Protein AF-X1FTD4-F1 (afdb_monomer)

pLDDT: mean 87.64, std 11.33, range [43.62, 97.38]

Solvent-accessible surface area (backbone atoms only — not comparable to full-atom values): 6037 Å² total; per-residue (Å²): 109,68,73,53,49,55,62,78,41,63,95,57,53,76,40,67,65,36,72,59,92,88,45,71,39,54,29,30,38,70,86,38,36,38,41,38,75,42,74,44,46,62,46,73,68,55,50,53,51,52,52,54,50,49,65,62,49,68,80,49,96,44,37,36,36,38,39,41,34,69,57,65,35,68,69,57,49,52,51,48,54,51,49,34,49,74,71,70,28,38,66,96,76,65,94,82,80,41,43,44,47,81,47,78,92

Foldseek 3Di:
DVVVCCVVVPPWDWDAQDDDPPQTARIDINLAEGEHEDEAQPDPVSLVVVVVNVVVCPPRNHAYEYEYEYHHDVVSVVVVVVVCVVVVQDDPDDPPPHRYHYDYD

Sequence (105 aa):
MYSFLNKELEGHQITKQYALGRFRADLVIDNKLIIEIKYNLDTPAKYRSLLGQLAEYIGWDGRIIILLVGKTDPDLKERLNSYLKKEDLCGTLSYEGDKVTVCEK

Organism: NCBI:txid412755

Secondary structure (DSSP, 8-state):
-HHHHHHHTTTS-EEEEEEETTEEEEEEETTTEEEEEEE---SHHHHHHHHHHHHHHTT-SSEEEEEEES---HHHHHHHHHHHHHTT-S-SS-TTT-SEEEEE-

Nearest PDB structures (foldseek):
  8d3d-assembly1_A  TM=5.253E-01  e=3.907E-01  Homo sapiens
  1m10-assembly1_A  TM=5.114E-01  e=5.431E-01  Homo sapiens
  2jpd-assembly1_A  TM=6.812E-01  e=3.215E+00  Homo sapiens
  2z09-assembly1_A  TM=4.179E-01  e=1.121E+00  Thermus thermophilus
  6qt8-assembly1_A  TM=4.213E-01  e=7.568E+00  Thermochaetoides thermophila DSM 1495

Structure (mmCIF, N/CA/C/O backbone):
data_AF-X1FTD4-F1
#
_entry.id   AF-X1FTD4-F1
#
loop_
_atom_site.group_PDB
_atom_site.id
_atom_site.type_symbol
_atom_site.label_atom_id
_atom_site.label_alt_id
_atom_site.label_comp_id
_atom_site.label_asym_id
_atom_site.label_entity_id
_atom_site.label_seq_id
_atom_site.pdbx_PDB_ins_code
_atom_site.Cartn_x
_atom_site.Cartn_y
_atom_site.Cartn_z
_atom_site.occupancy
_atom_site.B_iso_or_equiv
_atom_site.auth_seq_id
_atom_site.auth_comp_id
_atom_site.auth_asym_id
_atom_site.auth_atom_id
_atom_site.pdbx_PDB_model_num
ATOM 1 N N . MET A 1 1 ? 10.270 6.752 13.342 1.00 68.88 1 MET A N 1
ATOM 2 C CA . MET A 1 1 ? 8.986 6.510 12.643 1.00 68.88 1 MET A CA 1
ATOM 3 C C . MET A 1 1 ? 7.856 6.216 13.623 1.00 68.88 1 MET A C 1
ATOM 5 O O . MET A 1 1 ? 6.947 7.017 13.703 1.00 68.88 1 MET A O 1
ATOM 9 N N . TYR A 1 2 ? 7.902 5.140 14.412 1.00 69.38 2 TYR A N 1
ATOM 10 C CA . TYR A 1 2 ? 6.781 4.802 15.309 1.00 69.38 2 TYR A CA 1
ATOM 11 C C . TYR A 1 2 ? 6.555 5.780 16.460 1.00 69.38 2 TYR A C 1
ATOM 13 O O . TYR A 1 2 ? 5.416 6.084 16.772 1.00 69.38 2 TYR A O 1
ATOM 21 N N . SER A 1 3 ? 7.626 6.296 17.064 1.00 77.50 3 SER A N 1
ATOM 22 C CA . SER A 1 3 ? 7.525 7.361 18.068 1.00 77.50 3 SER A CA 1
ATOM 23 C C . SER A 1 3 ? 6.855 8.615 17.507 1.00 77.50 3 SER A C 1
ATOM 25 O O . SER A 1 3 ? 6.089 9.265 18.201 1.00 77.50 3 SER A O 1
ATOM 27 N N . PHE A 1 4 ? 7.119 8.915 16.235 1.00 82.31 4 PHE A N 1
ATOM 28 C CA . PHE A 1 4 ? 6.470 10.001 15.516 1.00 82.31 4 PHE A CA 1
ATOM 29 C C . PHE A 1 4 ? 4.989 9.686 15.273 1.00 82.31 4 PHE A C 1
ATOM 31 O O . PHE A 1 4 ? 4.149 10.472 15.673 1.00 82.31 4 PHE A O 1
ATOM 38 N N . LEU A 1 5 ? 4.651 8.509 14.733 1.00 80.25 5 LEU A N 1
ATOM 39 C CA . LEU A 1 5 ? 3.250 8.127 14.505 1.00 80.25 5 LEU A CA 1
ATOM 40 C C . LEU A 1 5 ? 2.424 8.107 15.796 1.00 80.25 5 LEU A C 1
ATOM 42 O O . LEU A 1 5 ? 1.327 8.640 15.805 1.00 80.25 5 LEU A O 1
ATOM 46 N N . ASN A 1 6 ? 2.956 7.557 16.889 1.00 80.75 6 ASN A N 1
ATOM 47 C CA . ASN A 1 6 ? 2.262 7.548 18.180 1.00 80.75 6 ASN A CA 1
ATOM 48 C C . ASN A 1 6 ? 2.027 8.960 18.736 1.00 80.75 6 ASN A C 1
ATOM 50 O O . ASN A 1 6 ? 1.073 9.161 19.475 1.00 80.75 6 ASN A O 1
ATOM 54 N N . LYS A 1 7 ? 2.914 9.912 18.420 1.00 87.38 7 LYS A N 1
ATOM 55 C CA . LYS A 1 7 ? 2.781 11.308 18.839 1.00 87.38 7 LYS A CA 1
ATOM 56 C C . LYS A 1 7 ? 1.766 12.055 17.973 1.00 87.38 7 LYS A C 1
ATOM 58 O O . LYS A 1 7 ? 0.935 12.776 18.500 1.00 87.38 7 LYS A O 1
ATOM 63 N N . GLU A 1 8 ? 1.846 11.894 16.656 1.00 88.44 8 GLU A N 1
ATOM 64 C CA . GLU A 1 8 ? 0.976 12.610 15.714 1.00 88.44 8 GLU A CA 1
ATOM 65 C C . GLU A 1 8 ? -0.441 12.023 15.645 1.00 88.44 8 GLU A C 1
ATOM 67 O O . GLU A 1 8 ? -1.377 12.715 15.265 1.00 88.44 8 GLU A O 1
ATOM 72 N N . LEU A 1 9 ? -0.605 10.750 16.011 1.00 86.56 9 LEU A N 1
ATOM 73 C CA . LEU A 1 9 ? -1.886 10.043 16.061 1.00 86.56 9 LEU A CA 1
ATOM 74 C C . LEU A 1 9 ? -2.230 9.650 17.503 1.00 86.56 9 LEU A C 1
ATOM 76 O O . LEU A 1 9 ? -2.688 8.536 17.766 1.00 86.56 9 LEU A O 1
ATOM 80 N N . GLU A 1 10 ? -1.962 10.546 18.452 1.00 88.88 10 GLU A N 1
ATOM 81 C CA . GLU A 1 10 ? -2.326 10.332 19.849 1.00 88.88 10 GLU A CA 1
ATOM 82 C C . GLU A 1 10 ? -3.839 10.078 19.972 1.00 88.88 10 GLU A C 1
ATOM 84 O O . GLU A 1 10 ? -4.657 10.774 19.374 1.00 88.88 10 GLU A O 1
ATOM 89 N N . GLY A 1 11 ? -4.215 9.041 20.724 1.00 88.69 11 GLY A N 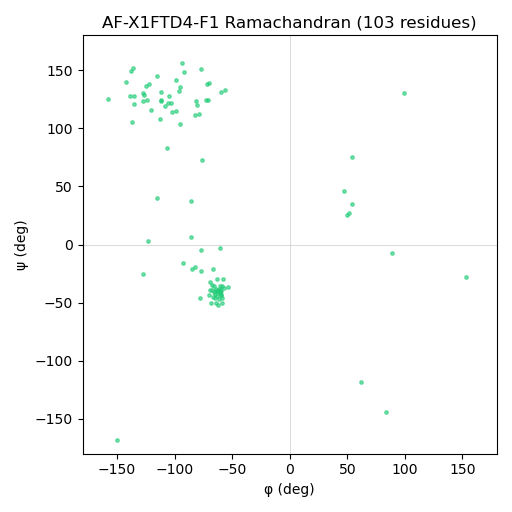1
ATOM 90 C CA . GLY A 1 11 ? -5.611 8.616 20.874 1.00 88.69 11 GLY A CA 1
ATOM 91 C C . GLY A 1 11 ? -6.107 7.612 19.826 1.00 88.69 11 GLY A C 1
ATOM 92 O O . GLY A 1 11 ? -7.190 7.061 20.010 1.00 88.69 11 GLY A O 1
ATOM 93 N N . HIS A 1 12 ? -5.317 7.304 18.792 1.00 91.94 12 HIS A N 1
ATOM 94 C CA . HIS A 1 12 ? -5.637 6.268 17.807 1.00 91.94 12 HIS A CA 1
ATOM 95 C C . HIS A 1 12 ? -4.911 4.947 18.104 1.00 91.94 12 HIS A C 1
ATOM 97 O O . HIS A 1 12 ? -3.736 4.917 18.485 1.00 91.94 12 HIS A O 1
ATOM 103 N N . GLN A 1 13 ? -5.590 3.819 17.896 1.00 91.00 13 GLN A N 1
ATOM 104 C CA . GLN A 1 13 ? -5.001 2.493 18.037 1.00 91.00 13 GLN A CA 1
ATOM 105 C C . GLN A 1 13 ? -4.167 2.158 16.801 1.00 91.00 13 GLN A C 1
ATOM 107 O O . GLN A 1 13 ? -4.704 1.904 15.725 1.00 91.00 13 GLN A O 1
ATOM 112 N N . ILE A 1 14 ? -2.848 2.068 16.973 1.00 92.06 14 ILE A N 1
ATOM 113 C CA . ILE A 1 14 ? -1.924 1.641 15.919 1.00 92.06 14 ILE A CA 1
ATOM 114 C C . ILE A 1 14 ? -1.515 0.187 16.158 1.00 92.06 14 ILE A C 1
ATOM 116 O O . ILE A 1 14 ? -0.798 -0.123 17.111 1.00 92.06 14 ILE A O 1
ATOM 120 N N . THR A 1 15 ? -1.913 -0.703 15.252 1.00 91.38 15 THR A N 1
ATOM 121 C CA . THR A 1 15 ? -1.496 -2.109 15.248 1.00 91.38 15 THR A CA 1
ATOM 122 C C . THR A 1 15 ? -0.435 -2.334 14.181 1.00 91.38 15 THR A C 1
ATOM 124 O O . THR A 1 15 ? -0.663 -2.086 12.999 1.00 91.38 15 THR A O 1
ATOM 127 N N . LYS A 1 16 ? 0.739 -2.809 14.597 1.00 90.19 16 LYS A N 1
ATOM 128 C CA . LYS A 1 16 ? 1.858 -3.132 13.702 1.00 90.19 16 LYS A CA 1
ATOM 129 C C . LYS A 1 16 ? 1.793 -4.588 13.285 1.00 90.19 16 LYS A C 1
ATOM 131 O O . LYS A 1 16 ? 1.404 -5.418 14.104 1.00 90.19 16 LYS A O 1
ATOM 136 N N . GLN A 1 17 ? 2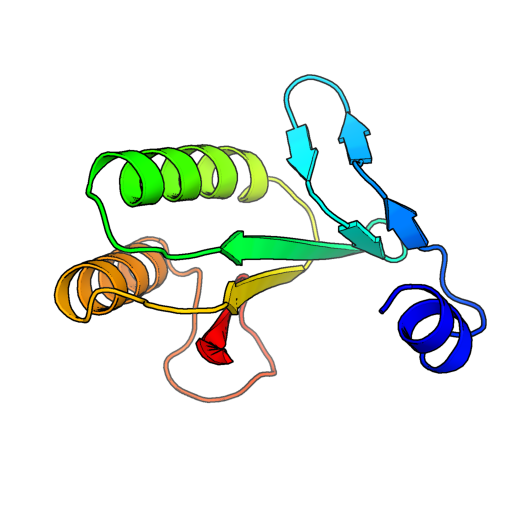.254 -4.880 12.069 1.00 87.88 17 GLN A N 1
ATOM 137 C CA . GLN A 1 17 ? 2.297 -6.237 11.515 1.00 87.88 17 GLN A CA 1
ATOM 138 C C . GLN A 1 17 ? 0.961 -6.952 11.731 1.00 87.88 17 GLN A C 1
ATOM 140 O O . GLN A 1 17 ? 0.901 -8.077 12.231 1.00 87.88 17 GLN A O 1
ATOM 145 N N . TYR A 1 18 ? -0.121 -6.234 11.437 1.00 88.75 18 TYR A N 1
ATOM 146 C CA . TYR A 1 18 ? -1.465 -6.714 11.678 1.00 88.75 18 TYR A CA 1
ATOM 147 C C . TYR A 1 18 ? -1.680 -7.998 10.883 1.00 88.75 18 TYR A C 1
ATOM 149 O O . TYR A 1 18 ? -1.389 -8.038 9.689 1.00 88.75 18 TYR A O 1
ATOM 157 N N . ALA A 1 19 ? -2.199 -9.033 11.539 1.00 85.56 19 ALA A N 1
ATOM 158 C CA . ALA A 1 19 ? -2.520 -10.303 10.913 1.00 85.56 19 ALA A CA 1
ATOM 159 C C . ALA A 1 19 ? -3.902 -10.779 11.376 1.00 85.56 19 ALA A C 1
ATOM 161 O O . ALA A 1 19 ? -4.115 -11.004 12.567 1.00 85.56 19 ALA A O 1
ATOM 162 N N . LEU A 1 20 ? -4.823 -10.969 10.430 1.00 82.69 20 LEU A N 1
ATOM 163 C CA . LEU A 1 20 ? -6.142 -11.553 10.671 1.00 82.69 20 LEU A CA 1
ATOM 164 C C . LEU A 1 20 ? -6.470 -12.556 9.559 1.00 82.69 20 LEU A C 1
ATOM 166 O O . LEU A 1 20 ? -6.774 -12.193 8.424 1.00 82.69 20 LEU A O 1
ATOM 170 N N . GLY A 1 21 ? -6.397 -13.850 9.874 1.00 82.38 21 GLY A N 1
ATOM 171 C CA . GLY A 1 21 ? -6.548 -14.900 8.867 1.00 82.38 21 GLY A CA 1
ATOM 172 C C . GLY A 1 21 ? -5.454 -14.810 7.799 1.00 82.38 21 GLY A C 1
ATOM 173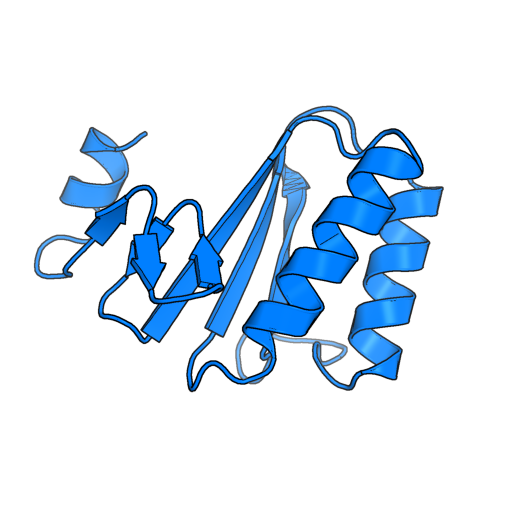 O O . GLY A 1 21 ? -4.272 -14.960 8.108 1.00 82.38 21 GLY A O 1
ATOM 174 N N . ARG A 1 22 ? -5.848 -14.588 6.538 1.00 77.06 22 ARG A N 1
ATOM 175 C CA . ARG A 1 22 ? -4.904 -14.381 5.422 1.00 77.06 22 ARG A CA 1
ATOM 176 C C . ARG A 1 22 ? -4.438 -12.934 5.296 1.00 77.06 22 ARG A C 1
ATOM 178 O O . ARG A 1 22 ? -3.364 -12.709 4.762 1.00 77.06 22 ARG A O 1
ATOM 185 N N . PHE A 1 23 ? -5.202 -11.994 5.844 1.00 82.38 23 PHE A N 1
ATOM 186 C CA . PHE A 1 23 ? -4.922 -10.574 5.744 1.00 82.38 23 PHE A CA 1
ATOM 187 C C . PHE A 1 23 ? -3.695 -10.218 6.586 1.00 82.38 23 PHE A C 1
ATOM 189 O O . PHE A 1 23 ? -3.668 -10.486 7.792 1.00 82.38 23 PHE A O 1
ATOM 196 N N . ARG A 1 24 ? -2.688 -9.608 5.957 1.00 87.88 24 ARG A N 1
ATOM 197 C CA . ARG A 1 24 ? -1.481 -9.110 6.625 1.00 87.88 24 ARG A CA 1
ATOM 198 C C . ARG A 1 24 ? -1.135 -7.727 6.121 1.00 87.88 24 ARG A C 1
ATOM 200 O O . ARG A 1 24 ? -0.973 -7.592 4.920 1.00 87.88 24 ARG A O 1
ATOM 207 N N . ALA A 1 25 ? -0.946 -6.770 7.022 1.00 90.94 25 ALA A N 1
ATOM 208 C CA . ALA A 1 25 ? -0.556 -5.403 6.684 1.00 90.94 25 ALA A CA 1
ATOM 209 C C . ALA A 1 25 ? 0.542 -4.883 7.616 1.00 90.94 25 ALA A C 1
ATOM 211 O O . ALA A 1 25 ? 0.617 -5.271 8.786 1.00 90.94 25 ALA A O 1
ATOM 212 N N . ASP A 1 26 ? 1.371 -3.964 7.119 1.00 91.62 26 ASP A N 1
ATOM 213 C CA . ASP A 1 26 ? 2.443 -3.371 7.926 1.00 91.62 26 ASP A CA 1
ATOM 214 C C . ASP A 1 26 ? 1.888 -2.578 9.115 1.00 91.62 26 ASP A C 1
ATOM 216 O O . ASP A 1 26 ? 2.381 -2.712 10.242 1.00 91.62 26 ASP A O 1
ATOM 220 N N . LEU A 1 27 ? 0.854 -1.767 8.874 1.00 93.3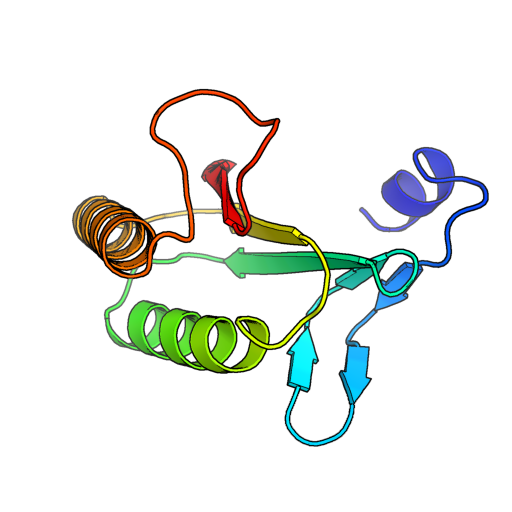1 27 LEU A N 1
ATOM 221 C CA . LEU A 1 27 ? 0.187 -0.964 9.892 1.00 93.31 27 LEU A CA 1
ATOM 222 C C . LEU A 1 27 ? -1.319 -0.902 9.654 1.00 93.31 27 LEU A C 1
ATOM 224 O O . LEU A 1 27 ? -1.779 -0.709 8.530 1.00 93.31 27 LEU A O 1
ATOM 228 N N . VAL A 1 28 ? -2.075 -0.986 10.745 1.00 93.69 28 VAL A N 1
ATOM 229 C CA . VAL A 1 28 ? -3.515 -0.727 10.778 1.00 93.69 28 VAL A CA 1
ATOM 230 C C . VAL A 1 28 ? -3.811 0.286 11.876 1.00 93.69 28 VAL A C 1
ATOM 232 O O . VAL A 1 28 ? -3.367 0.114 13.010 1.00 93.69 28 VAL A O 1
ATOM 235 N N . ILE A 1 29 ? -4.562 1.333 11.542 1.00 92.06 29 ILE A N 1
ATOM 236 C CA . ILE A 1 29 ? -4.996 2.390 12.458 1.00 92.06 29 ILE A CA 1
ATOM 237 C C . ILE A 1 29 ? -6.511 2.271 12.644 1.00 92.06 29 ILE A C 1
ATOM 239 O O . ILE A 1 29 ? -7.255 2.255 11.659 1.00 92.06 29 ILE A O 1
ATOM 243 N N . ASP A 1 30 ? -6.955 2.135 13.896 1.00 91.31 30 ASP A N 1
ATOM 244 C CA . ASP A 1 30 ? -8.362 2.018 14.324 1.00 91.31 30 ASP A CA 1
ATOM 245 C C . ASP A 1 30 ? -9.200 0.975 13.569 1.00 91.31 30 ASP A C 1
ATOM 247 O O . ASP A 1 30 ? -10.415 1.118 13.439 1.00 91.31 30 ASP A O 1
ATOM 251 N N . ASN A 1 31 ? -8.568 -0.062 13.010 1.00 89.50 31 ASN A N 1
ATOM 252 C CA . ASN A 1 31 ? -9.219 -1.010 12.097 1.00 89.50 31 ASN A CA 1
ATOM 253 C C . ASN A 1 31 ? -9.965 -0.328 10.926 1.00 89.50 31 ASN A C 1
ATOM 255 O O . ASN A 1 31 ? -10.911 -0.887 10.381 1.00 89.50 31 ASN A O 1
ATOM 259 N N . LYS A 1 32 ? -9.530 0.870 10.519 1.00 90.25 32 LYS A N 1
ATOM 260 C CA . LYS A 1 32 ? -10.145 1.661 9.442 1.00 90.25 32 LYS A CA 1
ATOM 261 C C . LYS A 1 32 ? -9.158 2.106 8.380 1.00 90.25 32 LYS A C 1
ATOM 263 O O . LYS A 1 32 ? -9.560 2.336 7.244 1.00 90.25 32 LYS A O 1
ATOM 268 N N . LEU A 1 33 ? -7.880 2.222 8.716 1.00 91.81 33 LEU A N 1
ATOM 269 C CA . LEU A 1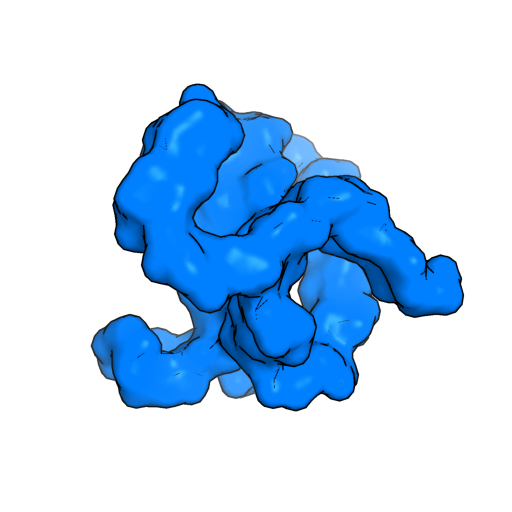 33 ? -6.852 2.661 7.783 1.00 91.81 33 LEU A CA 1
ATOM 270 C C . LEU A 1 33 ? -5.697 1.670 7.765 1.00 91.81 33 LEU A C 1
ATOM 272 O O . LEU A 1 33 ? -5.080 1.413 8.793 1.00 91.81 33 LEU A O 1
ATOM 276 N N . ILE A 1 34 ? -5.396 1.149 6.585 1.00 93.69 34 ILE A N 1
ATOM 277 C CA . ILE A 1 34 ? -4.223 0.326 6.317 1.00 93.69 34 ILE A CA 1
ATOM 278 C C . ILE A 1 34 ? -3.126 1.228 5.770 1.00 93.69 34 ILE A C 1
ATOM 280 O O . ILE A 1 34 ? -3.383 2.040 4.883 1.00 93.69 34 ILE A O 1
ATOM 284 N N . ILE A 1 35 ? -1.902 1.064 6.259 1.00 93.19 35 ILE A N 1
ATOM 285 C CA . ILE A 1 35 ? -0.714 1.644 5.637 1.00 93.19 35 ILE A CA 1
ATOM 286 C C . ILE A 1 35 ? 0.217 0.494 5.268 1.00 93.19 35 ILE A C 1
ATOM 288 O O . ILE A 1 35 ? 0.717 -0.208 6.145 1.00 93.19 35 ILE A O 1
ATOM 292 N N . GLU A 1 36 ? 0.441 0.321 3.970 1.00 94.19 36 GLU A N 1
ATOM 293 C CA . GLU A 1 36 ? 1.355 -0.661 3.393 1.00 94.19 36 GLU A CA 1
ATOM 294 C C . GLU A 1 36 ? 2.615 0.051 2.903 1.00 94.19 36 GLU A C 1
ATOM 296 O O . GLU A 1 36 ? 2.531 1.011 2.135 1.00 94.19 36 GLU A O 1
ATOM 301 N N . ILE A 1 37 ? 3.791 -0.414 3.317 1.00 94.12 37 ILE A N 1
ATOM 302 C CA . ILE A 1 37 ? 5.068 0.211 2.976 1.00 94.12 37 ILE A CA 1
ATOM 303 C C . ILE A 1 37 ? 5.809 -0.685 1.987 1.00 94.12 37 ILE A C 1
ATOM 305 O O . ILE A 1 37 ? 6.196 -1.811 2.296 1.00 94.12 37 ILE A O 1
ATOM 309 N N . LYS A 1 38 ? 6.083 -0.169 0.787 1.00 93.94 38 LYS A N 1
ATOM 310 C CA . LYS A 1 38 ? 6.870 -0.878 -0.227 1.00 93.94 38 LYS A CA 1
ATOM 311 C C . LYS A 1 38 ? 8.197 -0.201 -0.480 1.00 93.94 38 LYS A C 1
ATOM 313 O O . LYS A 1 38 ? 8.279 0.834 -1.132 1.00 93.94 38 LYS A O 1
ATOM 318 N N . TYR A 1 39 ? 9.247 -0.857 0.008 1.00 95.31 39 TYR A N 1
ATOM 319 C CA . TYR A 1 39 ? 10.618 -0.459 -0.251 1.00 95.31 39 TYR A CA 1
ATOM 320 C C . TYR A 1 39 ? 11.100 -0.972 -1.615 1.00 95.31 39 TYR A C 1
ATOM 322 O O . TYR A 1 39 ? 11.105 -2.181 -1.873 1.00 95.31 39 TYR A O 1
ATOM 330 N N . ASN A 1 40 ? 11.543 -0.044 -2.462 1.00 95.88 40 ASN A N 1
ATOM 331 C CA . ASN A 1 40 ? 12.070 -0.268 -3.805 1.00 95.88 40 ASN A CA 1
ATOM 332 C C . ASN A 1 40 ? 11.120 -1.072 -4.710 1.00 95.88 40 ASN A C 1
ATOM 334 O O . ASN A 1 40 ? 11.365 -2.254 -4.952 1.00 95.88 40 ASN A O 1
ATOM 338 N N . LEU A 1 41 ? 10.038 -0.479 -5.220 1.00 96.69 41 LEU A N 1
ATOM 339 C CA . LEU A 1 41 ? 9.165 -1.128 -6.210 1.00 96.69 41 LEU A CA 1
ATOM 340 C C . LEU A 1 41 ? 9.826 -1.107 -7.602 1.00 96.69 41 LEU A C 1
ATOM 342 O O . LEU A 1 41 ? 9.442 -0.344 -8.480 1.00 96.69 41 LEU A O 1
ATOM 346 N N . ASP A 1 42 ? 10.849 -1.938 -7.783 1.00 97.25 42 ASP A N 1
ATOM 347 C CA . ASP A 1 42 ? 11.783 -1.904 -8.920 1.00 97.25 42 ASP A CA 1
ATOM 348 C C . ASP A 1 42 ? 11.855 -3.219 -9.713 1.00 97.25 42 ASP A C 1
ATOM 350 O O . ASP A 1 42 ? 12.646 -3.360 -10.641 1.00 97.25 42 ASP A O 1
ATOM 354 N N . THR A 1 43 ? 11.046 -4.214 -9.341 1.00 97.38 43 THR A N 1
ATOM 355 C CA . THR A 1 43 ? 11.022 -5.516 -10.015 1.00 97.38 43 THR A CA 1
ATOM 356 C C . THR A 1 43 ? 9.596 -6.025 -10.218 1.00 97.38 43 THR A C 1
ATOM 358 O O . THR A 1 43 ? 8.725 -5.816 -9.364 1.00 97.38 43 THR A O 1
ATOM 361 N N . PRO A 1 44 ? 9.341 -6.802 -11.290 1.00 97.31 44 PRO A N 1
ATOM 362 C CA . PRO A 1 44 ? 8.030 -7.408 -11.526 1.00 97.31 44 PRO A CA 1
ATOM 363 C C . PRO A 1 44 ? 7.550 -8.321 -10.390 1.00 97.31 44 PRO A C 1
ATOM 365 O O . PRO A 1 44 ? 6.349 -8.453 -10.169 1.00 97.31 44 PRO A O 1
ATOM 368 N N . ALA A 1 45 ? 8.469 -8.966 -9.664 1.00 96.94 45 ALA A N 1
ATOM 369 C CA . ALA A 1 45 ? 8.125 -9.818 -8.528 1.00 96.94 45 ALA A CA 1
ATOM 370 C C . ALA A 1 45 ? 7.533 -9.007 -7.365 1.00 96.94 45 ALA A C 1
ATOM 372 O O . ALA A 1 45 ? 6.493 -9.386 -6.827 1.00 96.94 45 ALA A O 1
ATOM 373 N N . LYS A 1 46 ? 8.144 -7.863 -7.027 1.00 96.31 46 LYS A N 1
ATOM 374 C CA . LYS A 1 46 ? 7.627 -6.950 -5.997 1.00 96.31 46 LYS A CA 1
ATOM 375 C C . LYS A 1 46 ? 6.278 -6.357 -6.396 1.00 96.31 46 LYS A C 1
ATOM 377 O O . LYS A 1 46 ? 5.376 -6.309 -5.568 1.00 96.31 46 LYS A O 1
ATOM 382 N N . TYR A 1 47 ? 6.116 -5.997 -7.669 1.00 97.31 47 TYR A N 1
ATOM 383 C CA . TYR A 1 47 ? 4.834 -5.541 -8.210 1.00 97.31 47 TYR A CA 1
ATOM 384 C C . TYR A 1 47 ? 3.728 -6.591 -8.060 1.00 97.31 47 TYR A C 1
ATOM 386 O O . TYR A 1 47 ? 2.677 -6.299 -7.498 1.00 97.31 47 TYR A O 1
ATOM 394 N N . ARG A 1 48 ? 3.974 -7.837 -8.484 1.00 97.06 48 ARG A N 1
ATOM 395 C CA . ARG A 1 48 ? 2.995 -8.927 -8.328 1.00 97.06 48 ARG A CA 1
ATOM 396 C C . ARG A 1 48 ? 2.650 -9.201 -6.864 1.00 97.06 48 ARG A C 1
ATOM 398 O O . ARG A 1 48 ? 1.493 -9.468 -6.565 1.00 97.06 48 ARG A O 1
ATOM 405 N N . SER A 1 49 ? 3.636 -9.114 -5.972 1.00 94.69 49 SER A N 1
ATOM 406 C CA . SER A 1 49 ? 3.418 -9.254 -4.529 1.00 94.69 49 SER A CA 1
ATOM 407 C C . SER A 1 49 ? 2.485 -8.163 -3.989 1.00 94.69 49 SER A C 1
ATOM 409 O O . SER A 1 49 ? 1.502 -8.478 -3.322 1.00 94.69 49 SER A O 1
ATOM 411 N N . LEU A 1 50 ? 2.719 -6.899 -4.367 1.00 94.69 50 LEU A N 1
ATOM 412 C CA . LEU A 1 50 ? 1.847 -5.781 -3.997 1.00 94.69 50 LEU A CA 1
ATOM 413 C C . LEU A 1 50 ? 0.413 -5.969 -4.513 1.00 94.69 50 LEU A C 1
ATOM 415 O O . LEU A 1 50 ? -0.532 -5.750 -3.763 1.00 94.69 50 LEU A O 1
ATOM 419 N N . LEU A 1 51 ? 0.234 -6.405 -5.765 1.00 94.88 51 LEU A N 1
ATOM 420 C CA . LEU A 1 51 ? -1.106 -6.681 -6.295 1.00 94.88 51 LEU A CA 1
ATOM 421 C C . LEU A 1 51 ? -1.820 -7.794 -5.523 1.00 94.88 51 LEU A C 1
ATOM 423 O O . LEU A 1 51 ? -3.017 -7.685 -5.273 1.00 94.88 51 LEU A O 1
ATOM 427 N N . GLY A 1 52 ? -1.091 -8.842 -5.125 1.00 93.19 52 GLY A N 1
ATOM 428 C CA . GLY A 1 52 ? -1.636 -9.912 -4.291 1.00 93.19 52 GLY A CA 1
ATOM 429 C C . GLY A 1 52 ? -2.175 -9.381 -2.963 1.00 93.19 52 GLY A C 1
ATOM 430 O O . GLY A 1 52 ? -3.305 -9.686 -2.599 1.00 93.19 52 GLY A O 1
ATOM 431 N N . GLN A 1 53 ? -1.416 -8.516 -2.289 1.00 91.75 53 GLN A N 1
ATOM 432 C CA . GLN A 1 53 ? -1.870 -7.877 -1.050 1.00 91.75 53 GLN A CA 1
ATOM 433 C C . GLN A 1 53 ? -3.060 -6.946 -1.280 1.00 91.75 53 GLN A C 1
ATOM 435 O O . GLN A 1 53 ? -4.023 -6.986 -0.525 1.00 91.75 53 GLN A O 1
ATOM 440 N N . LEU A 1 54 ? -3.046 -6.141 -2.346 1.00 91.88 54 LEU A N 1
ATOM 441 C CA . LEU A 1 54 ? -4.181 -5.271 -2.658 1.00 91.88 54 LEU A CA 1
ATOM 442 C C . LEU A 1 54 ? -5.458 -6.070 -2.902 1.00 91.88 54 LEU A C 1
ATOM 444 O O . LEU A 1 54 ? -6.508 -5.668 -2.415 1.00 91.88 54 LEU A O 1
ATOM 448 N N . ALA A 1 55 ? -5.370 -7.214 -3.583 1.00 90.44 55 ALA A N 1
ATOM 449 C CA . ALA A 1 55 ? -6.511 -8.103 -3.771 1.00 90.44 55 ALA A CA 1
ATOM 450 C C . ALA A 1 55 ? -7.076 -8.622 -2.436 1.00 90.44 55 ALA A C 1
ATOM 452 O O . ALA A 1 55 ? -8.291 -8.739 -2.291 1.00 90.44 55 ALA A O 1
ATOM 453 N N . GLU A 1 56 ? -6.221 -8.878 -1.441 1.00 89.00 56 GLU A N 1
ATOM 454 C CA . GLU A 1 56 ? -6.660 -9.217 -0.081 1.00 89.00 56 GLU A CA 1
ATOM 455 C C . GLU A 1 56 ? -7.308 -8.023 0.637 1.00 89.00 56 GLU A C 1
ATOM 457 O O . GLU A 1 56 ? -8.223 -8.206 1.440 1.00 89.00 56 GLU A O 1
ATOM 462 N N . TYR A 1 57 ? -6.864 -6.798 0.344 1.00 88.50 57 TYR A N 1
ATOM 463 C CA . TYR A 1 57 ? -7.338 -5.585 1.011 1.00 88.50 57 TYR A CA 1
ATOM 464 C C . TYR A 1 57 ? -8.654 -5.034 0.447 1.00 88.50 57 TYR A C 1
ATOM 466 O O . TYR A 1 57 ? -9.324 -4.277 1.144 1.00 88.50 57 TYR A O 1
ATOM 474 N N . ILE A 1 58 ? -9.061 -5.404 -0.775 1.00 82.38 58 ILE A N 1
ATOM 475 C CA . ILE A 1 58 ? -10.302 -4.907 -1.410 1.00 82.38 58 ILE A CA 1
ATOM 476 C C . ILE A 1 58 ? -11.535 -5.122 -0.515 1.00 82.38 58 ILE A C 1
ATOM 478 O O . ILE A 1 58 ? -12.409 -4.260 -0.461 1.00 82.38 58 ILE A O 1
ATOM 482 N N . GLY A 1 59 ? -11.588 -6.234 0.227 1.00 82.69 59 GLY A N 1
ATOM 483 C CA . GLY A 1 59 ? -12.699 -6.551 1.132 1.00 82.69 59 GLY A CA 1
ATOM 484 C C . GLY A 1 59 ? -12.698 -5.796 2.468 1.00 82.69 59 GLY A C 1
ATOM 485 O O . GLY A 1 59 ? -13.621 -5.968 3.259 1.00 82.69 59 GLY A O 1
ATOM 486 N N . TRP A 1 60 ? -11.674 -4.993 2.758 1.00 85.94 60 TRP A N 1
ATOM 487 C CA . TRP A 1 60 ? -11.581 -4.218 3.995 1.00 85.94 60 TRP A CA 1
ATOM 488 C C . TRP A 1 60 ? -12.571 -3.053 3.986 1.00 85.94 60 TRP A C 1
ATOM 490 O O . TRP A 1 60 ? -12.635 -2.350 2.990 1.00 85.94 60 TRP A O 1
ATOM 500 N N . ASP A 1 61 ? -13.278 -2.753 5.076 1.00 84.56 61 ASP A N 1
ATOM 501 C CA . ASP A 1 61 ? -14.273 -1.658 5.130 1.00 84.56 61 ASP A CA 1
ATOM 502 C C . ASP A 1 61 ? -13.661 -0.277 5.467 1.00 84.56 61 ASP A C 1
ATOM 504 O O . ASP A 1 61 ? -14.198 0.535 6.215 1.00 84.56 61 ASP A O 1
ATOM 508 N N . GLY A 1 62 ? -12.463 -0.012 4.945 1.00 88.81 62 GLY A N 1
ATOM 509 C CA . GLY A 1 62 ? -11.691 1.184 5.280 1.00 88.81 62 GLY A CA 1
ATOM 510 C C . GLY A 1 62 ? -10.784 1.663 4.154 1.00 88.81 62 GLY A C 1
ATOM 511 O O . GLY A 1 62 ? -10.901 1.199 3.024 1.00 88.81 62 GLY A O 1
ATOM 512 N N . ARG A 1 63 ? -9.876 2.592 4.446 1.00 91.25 63 ARG A N 1
ATOM 513 C CA . ARG A 1 63 ? -8.924 3.136 3.467 1.00 91.25 63 ARG A CA 1
ATOM 514 C C . ARG A 1 63 ? -7.592 2.404 3.485 1.00 91.25 63 ARG A C 1
ATOM 516 O O . ARG A 1 63 ? -7.206 1.822 4.496 1.00 91.25 63 ARG A O 1
ATOM 523 N N . ILE A 1 64 ? -6.879 2.479 2.369 1.00 92.81 64 ILE A N 1
ATOM 524 C CA . ILE A 1 64 ? -5.552 1.897 2.186 1.00 92.81 64 ILE A CA 1
ATOM 525 C C . ILE A 1 64 ? -4.614 2.994 1.687 1.00 92.81 64 ILE A C 1
ATOM 527 O O . ILE A 1 64 ? -4.901 3.671 0.705 1.00 92.81 64 ILE A O 1
ATOM 531 N N . ILE A 1 65 ? -3.471 3.156 2.339 1.00 92.94 65 ILE A N 1
ATOM 532 C CA . ILE A 1 65 ? -2.374 4.000 1.873 1.00 92.94 65 ILE A CA 1
ATOM 533 C C . ILE A 1 65 ? -1.210 3.090 1.498 1.00 92.94 65 ILE A C 1
ATOM 535 O O . ILE A 1 65 ? -0.733 2.316 2.323 1.00 92.94 65 ILE A O 1
ATOM 539 N N . ILE A 1 66 ? -0.728 3.211 0.266 1.00 94.00 66 ILE A N 1
ATOM 540 C CA . ILE A 1 66 ? 0.509 2.582 -0.191 1.00 94.00 66 ILE A CA 1
ATOM 541 C C . ILE A 1 66 ? 1.609 3.638 -0.138 1.00 94.00 66 ILE A C 1
ATOM 543 O O . ILE A 1 66 ? 1.573 4.619 -0.878 1.00 94.00 66 ILE A O 1
ATOM 547 N N . LEU A 1 67 ? 2.598 3.431 0.726 1.00 93.81 67 LEU A N 1
ATOM 548 C CA . LEU A 1 67 ? 3.803 4.249 0.797 1.00 93.81 67 LEU A CA 1
ATOM 549 C C . LEU A 1 67 ? 4.909 3.579 -0.021 1.00 93.81 67 LEU A C 1
ATOM 551 O O . LEU A 1 67 ? 5.516 2.601 0.420 1.00 93.81 67 LEU A O 1
ATOM 555 N N . LEU A 1 68 ? 5.174 4.110 -1.211 1.00 94.69 68 LEU A N 1
ATOM 556 C CA . LEU A 1 68 ? 6.330 3.740 -2.021 1.00 94.69 68 LEU A CA 1
ATOM 557 C C . LEU A 1 68 ? 7.551 4.492 -1.493 1.00 94.69 68 LEU A C 1
ATOM 559 O O . LEU A 1 68 ? 7.553 5.721 -1.449 1.00 94.69 68 LEU A O 1
ATOM 563 N N . VAL A 1 69 ? 8.567 3.748 -1.060 1.00 94.44 69 VAL A N 1
ATOM 564 C CA . VAL A 1 69 ? 9.782 4.311 -0.461 1.00 94.44 69 VAL A CA 1
ATOM 565 C C . VAL A 1 69 ? 11.006 3.813 -1.217 1.00 94.44 69 VAL A C 1
ATOM 567 O O . VAL A 1 69 ? 11.130 2.617 -1.494 1.00 94.44 69 VAL A O 1
ATOM 570 N N . GLY A 1 70 ? 11.951 4.708 -1.493 1.00 94.00 70 GLY A N 1
ATOM 571 C CA . GLY A 1 70 ? 13.174 4.370 -2.220 1.00 94.00 70 GLY A CA 1
ATOM 572 C C . GLY A 1 70 ? 12.968 4.391 -3.735 1.00 94.00 70 GLY A C 1
ATOM 573 O O . GLY A 1 70 ? 12.256 5.241 -4.258 1.00 94.00 70 GLY A O 1
ATOM 574 N N . LYS A 1 71 ? 13.628 3.491 -4.473 1.00 94.81 71 LYS A N 1
ATOM 575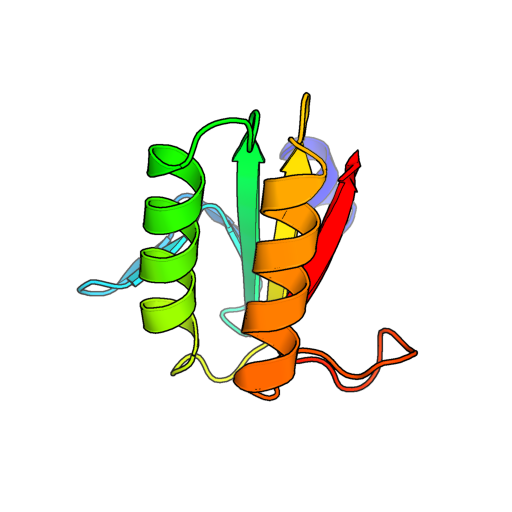 C CA . LYS A 1 71 ? 13.577 3.505 -5.941 1.00 94.81 71 LYS A CA 1
ATOM 576 C C . LYS A 1 71 ? 12.321 2.803 -6.459 1.00 94.81 71 LYS A C 1
ATOM 578 O O . LYS A 1 71 ? 12.221 1.579 -6.390 1.00 94.81 71 LYS A O 1
ATOM 583 N N . THR A 1 72 ? 11.411 3.566 -7.045 1.00 96.38 72 THR A N 1
ATOM 584 C CA . THR A 1 72 ? 10.284 3.038 -7.822 1.00 96.38 72 THR A CA 1
ATOM 585 C C . THR A 1 72 ? 10.643 3.031 -9.303 1.00 96.38 72 THR A C 1
ATOM 587 O O . THR A 1 72 ? 11.133 4.027 -9.834 1.00 96.38 72 THR A O 1
ATOM 590 N N . ASP A 1 73 ? 10.402 1.914 -9.980 1.00 96.56 73 ASP A N 1
ATOM 591 C CA . ASP A 1 73 ? 10.450 1.860 -11.438 1.00 96.56 73 ASP A CA 1
ATOM 592 C C . ASP A 1 73 ? 9.213 2.583 -12.024 1.00 96.56 73 ASP A C 1
ATOM 594 O O . ASP A 1 73 ? 8.082 2.233 -11.658 1.00 96.56 73 ASP A O 1
ATOM 598 N N . PRO A 1 74 ? 9.391 3.593 -12.901 1.00 95.69 74 PRO A N 1
ATOM 599 C CA . PRO A 1 74 ? 8.281 4.363 -13.462 1.00 95.69 74 PRO A CA 1
ATOM 600 C C . PRO A 1 74 ? 7.237 3.512 -14.193 1.00 95.69 74 PRO A C 1
ATOM 602 O O . PRO A 1 74 ? 6.041 3.763 -14.032 1.00 95.69 74 PRO A O 1
ATOM 605 N N . ASP A 1 75 ? 7.657 2.470 -14.913 1.00 97.19 75 ASP A N 1
ATOM 606 C CA . ASP A 1 75 ? 6.749 1.596 -15.656 1.00 97.19 75 ASP A CA 1
ATOM 607 C C . ASP A 1 75 ? 5.906 0.769 -14.680 1.00 97.19 75 ASP A C 1
ATOM 609 O O . ASP A 1 75 ? 4.706 0.561 -14.874 1.00 97.19 75 ASP A O 1
ATOM 613 N N . LEU A 1 76 ? 6.505 0.307 -13.577 1.00 96.38 76 LEU A N 1
ATOM 614 C CA . LEU A 1 76 ? 5.762 -0.401 -12.530 1.00 96.38 76 LEU A CA 1
ATOM 615 C C . LEU A 1 76 ? 4.774 0.518 -11.807 1.00 96.38 76 LEU A C 1
ATOM 617 O O . LEU A 1 76 ? 3.676 0.072 -11.464 1.00 96.38 76 LEU A O 1
ATOM 621 N N . LYS A 1 77 ? 5.122 1.794 -11.614 1.00 94.50 77 LYS A N 1
ATOM 622 C CA . LYS A 1 77 ? 4.211 2.801 -11.057 1.00 94.50 77 LYS A CA 1
ATOM 623 C C . LYS A 1 77 ? 3.029 3.066 -11.987 1.00 94.50 77 LYS A C 1
ATOM 625 O O . LYS A 1 77 ? 1.888 3.072 -11.531 1.00 94.50 77 LYS A O 1
ATOM 630 N N . GLU A 1 78 ? 3.272 3.232 -13.284 1.00 94.75 78 GLU A N 1
ATOM 631 C CA . GLU A 1 78 ? 2.207 3.417 -14.275 1.00 94.75 78 GLU A CA 1
ATOM 632 C C . GLU A 1 78 ? 1.267 2.206 -14.319 1.00 94.75 78 GLU A C 1
ATOM 634 O O . GLU A 1 78 ? 0.040 2.351 -14.327 1.00 94.75 78 GLU A O 1
ATOM 639 N N . ARG A 1 79 ? 1.826 0.993 -14.253 1.00 95.69 79 ARG A N 1
ATOM 640 C CA . ARG A 1 79 ? 1.046 -0.249 -14.179 1.00 95.69 79 ARG A CA 1
ATOM 641 C C . ARG A 1 79 ? 0.251 -0.371 -12.883 1.00 95.69 79 ARG A C 1
ATOM 643 O O . ARG A 1 79 ? -0.860 -0.896 -12.914 1.00 95.69 79 ARG A O 1
ATOM 650 N N . LEU A 1 80 ? 0.785 0.095 -11.753 1.00 94.69 80 LEU A N 1
ATOM 651 C CA . LEU A 1 80 ? 0.048 0.152 -10.487 1.00 94.69 80 LEU A CA 1
ATOM 652 C C . LEU A 1 80 ? -1.137 1.114 -10.600 1.00 94.69 80 LEU A C 1
ATOM 654 O O . LEU A 1 80 ? -2.261 0.719 -10.317 1.00 94.69 80 LEU A O 1
ATOM 658 N N . ASN A 1 81 ? -0.913 2.332 -11.090 1.00 92.56 81 ASN A N 1
ATOM 659 C CA . ASN A 1 81 ? -1.980 3.318 -11.270 1.00 92.56 81 ASN A CA 1
ATOM 660 C C . ASN A 1 81 ? -3.059 2.825 -12.244 1.00 92.56 81 ASN A C 1
ATOM 662 O O . ASN A 1 81 ? -4.251 2.985 -11.992 1.00 92.56 81 ASN A O 1
ATOM 666 N N . SER A 1 82 ? -2.650 2.172 -13.334 1.00 93.44 82 SER A N 1
ATOM 667 C CA . SER A 1 82 ? -3.572 1.575 -14.307 1.00 93.44 82 SER A CA 1
ATOM 668 C C . SER A 1 82 ? -4.421 0.466 -13.687 1.00 93.44 82 SER A C 1
ATOM 670 O O . SER A 1 82 ? -5.618 0.389 -13.955 1.00 93.44 82 SER A O 1
ATOM 672 N N . TYR A 1 83 ? -3.817 -0.373 -12.841 1.00 93.50 83 TYR A N 1
ATOM 673 C CA . TYR A 1 83 ? -4.537 -1.387 -12.074 1.00 93.50 83 TYR A CA 1
ATOM 674 C C . TYR A 1 83 ? -5.552 -0.743 -11.123 1.00 93.50 83 TYR A C 1
ATOM 676 O O . TYR A 1 83 ? -6.729 -1.080 -11.184 1.00 93.50 83 TYR A O 1
ATOM 684 N N . LEU A 1 84 ? -5.130 0.226 -10.304 1.00 92.38 84 LEU A N 1
ATOM 685 C CA . LEU A 1 84 ? -6.013 0.884 -9.336 1.00 92.38 84 LEU A CA 1
ATOM 686 C C . LEU A 1 84 ? -7.199 1.576 -10.017 1.00 92.38 84 LEU A C 1
ATOM 688 O O . LEU A 1 84 ? -8.324 1.460 -9.545 1.00 92.38 84 LEU A O 1
ATOM 692 N N . LYS A 1 85 ? -6.971 2.228 -11.162 1.00 90.25 85 LYS A N 1
ATOM 693 C CA . LYS A 1 85 ? -8.040 2.843 -11.958 1.00 90.25 85 LYS A CA 1
ATOM 694 C C . LYS A 1 85 ? -9.000 1.807 -12.545 1.00 90.25 85 LYS A C 1
ATOM 696 O O . LYS A 1 85 ? -10.200 2.044 -12.582 1.00 90.25 85 LYS A O 1
ATOM 701 N N . LYS A 1 86 ? -8.485 0.673 -13.028 1.00 91.00 86 LYS A N 1
ATOM 702 C CA . LYS A 1 86 ? -9.310 -0.410 -13.584 1.00 91.00 86 LYS A CA 1
ATOM 703 C C . LYS A 1 86 ? -10.224 -1.031 -12.524 1.00 91.00 86 LYS A C 1
ATOM 705 O O . LYS A 1 86 ? -11.360 -1.364 -12.839 1.00 91.00 86 LYS A O 1
ATOM 710 N N . GLU A 1 87 ? -9.721 -1.181 -11.304 1.00 89.44 87 GLU A N 1
ATOM 711 C CA . GLU A 1 87 ? -10.459 -1.745 -10.169 1.00 89.44 87 GLU A CA 1
ATOM 712 C C . GLU A 1 87 ? -11.305 -0.693 -9.418 1.00 89.44 87 GLU A C 1
ATOM 714 O O . GLU A 1 87 ? -11.858 -1.001 -8.367 1.00 89.44 87 GLU A O 1
ATOM 719 N N . ASP A 1 88 ? -11.393 0.542 -9.934 1.00 87.44 88 ASP A N 1
ATOM 720 C CA . ASP A 1 88 ? -12.108 1.675 -9.320 1.00 87.44 88 ASP A CA 1
ATOM 721 C C . ASP A 1 88 ? -11.668 1.969 -7.869 1.00 87.44 88 ASP A C 1
ATOM 723 O O . ASP A 1 88 ? -12.447 2.333 -6.991 1.00 87.44 88 ASP A O 1
ATOM 727 N N . LEU A 1 89 ? -10.374 1.775 -7.595 1.00 85.69 89 LEU A N 1
ATOM 728 C CA . LEU A 1 89 ? -9.776 1.936 -6.267 1.00 85.69 89 LEU A CA 1
ATOM 729 C C . LEU A 1 89 ? -9.207 3.340 -6.023 1.00 85.69 89 LEU A C 1
ATOM 731 O O . LEU A 1 89 ? -8.947 3.694 -4.870 1.00 85.69 89 LEU A O 1
ATOM 735 N N . CYS A 1 90 ? -9.016 4.133 -7.079 1.00 78.19 90 CYS A N 1
ATOM 736 C CA . CYS A 1 90 ? -8.562 5.521 -7.001 1.00 78.19 90 CYS A CA 1
ATOM 737 C C . CYS A 1 90 ? -9.331 6.423 -7.981 1.00 78.19 90 CYS A C 1
ATOM 739 O O . CYS A 1 90 ? -9.393 6.150 -9.184 1.00 78.19 90 CYS A O 1
ATOM 741 N N . GLY A 1 91 ? -9.877 7.523 -7.471 1.00 56.09 91 GLY A N 1
ATOM 742 C CA . GLY A 1 91 ? -10.438 8.628 -8.227 1.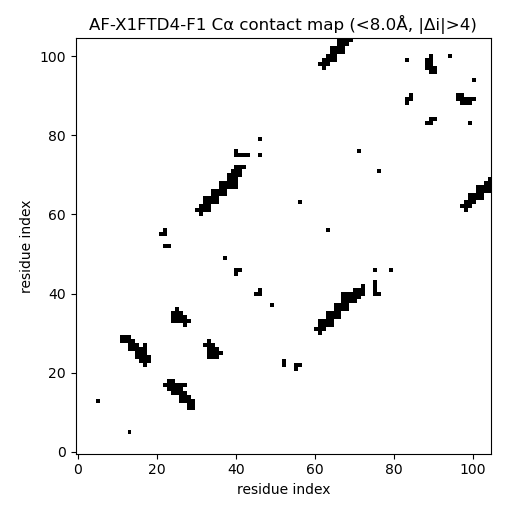00 56.09 91 GLY A CA 1
ATOM 743 C C . GLY A 1 91 ? -9.336 9.523 -8.789 1.00 56.09 91 GLY A C 1
ATOM 744 O O . GLY A 1 91 ? -8.231 9.636 -8.265 1.00 56.09 91 GLY A O 1
ATOM 745 N N . THR A 1 92 ? -9.615 10.165 -9.921 1.00 48.47 92 THR A N 1
ATOM 746 C CA . THR A 1 92 ? -8.597 10.905 -10.680 1.00 48.47 92 THR A CA 1
ATOM 747 C C . THR A 1 92 ? -8.047 12.142 -9.970 1.00 48.47 92 THR A C 1
ATOM 749 O O . THR A 1 92 ? -6.963 12.588 -10.335 1.00 48.47 92 THR A O 1
ATOM 752 N N . LEU A 1 93 ? -8.748 12.710 -8.987 1.00 44.72 93 LEU A N 1
ATOM 753 C CA . LEU A 1 93 ? -8.368 13.948 -8.305 1.00 44.72 93 LEU A CA 1
ATOM 754 C C . LEU A 1 93 ? -9.059 14.006 -6.927 1.00 44.72 93 LEU A C 1
ATOM 756 O O . LEU A 1 93 ? -10.284 13.980 -6.874 1.00 44.72 93 LEU A O 1
ATOM 760 N N . SER A 1 94 ? -8.272 14.189 -5.859 1.00 43.62 94 SER A N 1
ATOM 761 C CA . SER A 1 94 ? -8.639 14.481 -4.453 1.00 43.62 94 SER A CA 1
ATOM 762 C C . SER A 1 94 ? -8.643 13.298 -3.470 1.00 43.62 94 SER A C 1
ATOM 764 O O . SER A 1 94 ? -9.251 12.260 -3.679 1.00 43.62 94 SER A O 1
ATOM 766 N N . TYR A 1 95 ? -7.970 13.509 -2.334 1.00 52.78 95 TYR A N 1
ATOM 767 C CA . TYR A 1 95 ? -7.851 12.596 -1.189 1.00 52.78 95 TYR A CA 1
ATOM 768 C C . TYR A 1 95 ? -9.197 12.234 -0.519 1.00 52.78 95 TYR A C 1
ATOM 770 O O . TYR A 1 95 ? -9.232 11.446 0.429 1.00 52.78 95 TYR A O 1
ATOM 778 N N . GLU A 1 96 ? -10.312 12.808 -0.968 1.00 51.81 96 GLU A N 1
ATOM 779 C CA . GLU A 1 96 ? -11.651 12.610 -0.419 1.00 51.81 96 GLU A CA 1
ATOM 780 C C . GLU A 1 96 ? -12.495 11.739 -1.358 1.00 51.81 96 GLU A C 1
ATOM 782 O O . GLU A 1 96 ? -13.277 12.226 -2.161 1.00 51.81 96 GLU A O 1
ATOM 787 N N . GLY A 1 97 ? -12.339 10.420 -1.246 1.00 63.16 97 GLY A N 1
ATOM 788 C CA . GLY A 1 97 ? -13.204 9.445 -1.923 1.00 63.16 97 GLY A CA 1
ATOM 789 C C . GLY A 1 97 ? -12.512 8.115 -2.189 1.00 63.16 97 GLY A C 1
ATOM 790 O O . GLY A 1 97 ? -13.152 7.069 -2.165 1.00 63.16 97 GLY A O 1
ATOM 791 N N . ASP A 1 98 ? -11.190 8.153 -2.339 1.00 80.88 98 ASP A N 1
ATOM 792 C CA . ASP A 1 98 ? -10.416 6.997 -2.778 1.00 80.88 98 ASP A CA 1
ATOM 793 C C . ASP A 1 98 ? -10.344 5.886 -1.735 1.00 80.88 98 ASP A C 1
ATOM 795 O O . ASP A 1 98 ? -10.119 6.114 -0.537 1.00 80.88 98 ASP A O 1
ATOM 799 N N . LYS A 1 99 ? -10.471 4.651 -2.228 1.00 89.00 99 LYS A N 1
ATOM 800 C CA . LYS A 1 99 ? -10.208 3.448 -1.445 1.00 89.00 99 LYS A CA 1
ATOM 801 C C . LYS A 1 99 ? -8.718 3.296 -1.168 1.00 89.00 99 LYS A C 1
ATOM 803 O O . LYS A 1 99 ? -8.333 2.956 -0.048 1.00 89.00 99 LYS A O 1
ATOM 808 N N . VAL A 1 100 ? -7.900 3.545 -2.191 1.00 91.50 100 VAL A N 1
ATOM 809 C CA . VAL A 1 100 ? -6.449 3.382 -2.175 1.00 91.50 100 VAL A CA 1
ATOM 810 C C . VAL A 1 100 ? -5.773 4.691 -2.565 1.00 91.50 100 VAL A C 1
ATOM 812 O O . VAL A 1 100 ? -5.993 5.216 -3.650 1.00 91.50 100 VAL A O 1
ATOM 815 N N . THR A 1 101 ? -4.882 5.182 -1.710 1.00 91.44 101 THR A N 1
ATOM 816 C CA . THR A 1 101 ? -4.018 6.333 -1.992 1.00 91.44 101 THR A CA 1
ATOM 817 C C . THR A 1 101 ? -2.571 5.871 -2.111 1.00 91.44 101 THR A C 1
ATOM 819 O O . THR A 1 101 ? -2.071 5.167 -1.237 1.00 91.44 101 THR A O 1
ATOM 822 N N . VAL A 1 102 ? -1.872 6.279 -3.172 1.00 91.31 102 VAL A N 1
ATOM 823 C CA . VAL A 1 102 ? -0.443 5.984 -3.363 1.00 91.31 102 VAL A CA 1
ATOM 824 C C . VAL A 1 102 ? 0.372 7.242 -3.093 1.00 91.31 102 VAL A C 1
ATOM 826 O O . VAL A 1 102 ? 0.187 8.258 -3.760 1.00 91.31 102 VAL A O 1
ATOM 829 N N . CYS A 1 103 ? 1.299 7.168 -2.143 1.00 90.81 103 CYS A N 1
ATOM 830 C CA . CYS A 1 103 ? 2.259 8.230 -1.853 1.00 90.81 103 CYS A CA 1
ATOM 831 C C . CYS A 1 103 ? 3.674 7.737 -2.165 1.00 90.81 103 CYS A C 1
ATOM 833 O O . CYS A 1 103 ? 3.993 6.575 -1.925 1.00 90.81 103 CYS A O 1
ATOM 835 N N . GLU A 1 104 ? 4.537 8.624 -2.654 1.00 87.62 104 GLU A N 1
ATOM 836 C CA . GLU A 1 104 ? 5.937 8.317 -2.962 1.00 87.62 104 GLU A CA 1
ATOM 837 C C . GLU A 1 104 ? 6.869 9.240 -2.172 1.00 87.62 104 GLU A C 1
ATOM 839 O O . GLU A 1 104 ? 6.580 10.433 -2.039 1.00 87.62 104 GLU A O 1
ATOM 844 N N . LYS A 1 105 ? 7.956 8.684 -1.622 1.00 76.25 105 LYS A N 1
ATOM 845 C CA . LYS A 1 105 ? 8.953 9.428 -0.845 1.00 76.25 105 LYS A CA 1
ATOM 846 C C . LYS A 1 105 ? 10.374 8.894 -1.005 1.00 76.25 105 LYS A C 1
ATOM 848 O O . LYS A 1 105 ? 10.559 7.655 -1.063 1.00 76.25 105 LYS A O 1
#

Mean predicted aligned error: 4.95 Å

Radius of gyration: 13.72 Å; Cα contacts (8 Å,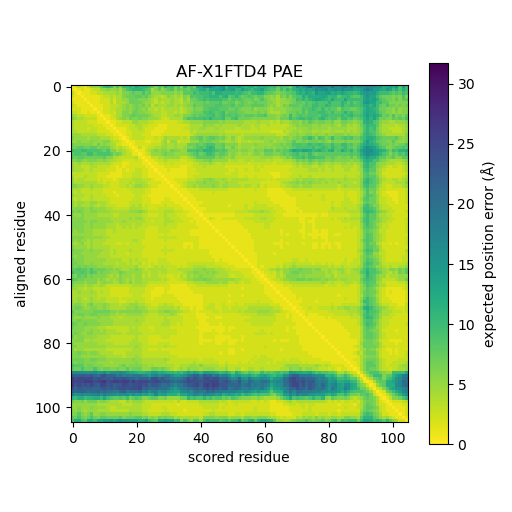 |Δi|>4): 149; chains: 1; bou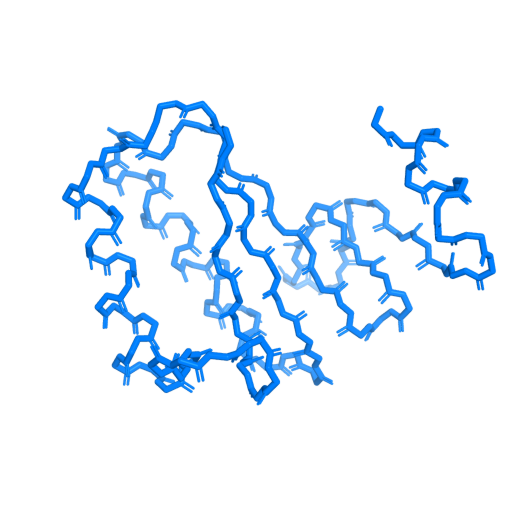nding box: 28×29×36 Å